Protein AF-A0A1X0YG54-F1 (afdb_monomer_lite)

Foldseek 3Di:
DPDPPPVVPPPCVVVVVVVVVVVVLLVLLLVLLVVLLVVLVCLVPPDLVVCCVVVPVVSVVDDNVVSNLSSVLSNQQSVLSCCCVPPVDDDLVSNVVSLVSVLVSLVVVLVVCVVVVPVVSNVVSVVSSVSSVVSNVVD

Secondary structure (DSSP, 8-state):
---STTSTTTHHHHHHHHHHHHHHHHHHHHHHHHHHHHHHHHHHHS-HHHHHHTT-GGGGGS-HHHHHHHHHHHHHHHHHHHHHHHHS---HHHHHHHHHHHHHHHHHHHHHHHHHT-HHHHHHHHHHHHHHHHHHHT-

Sequence (139 aa):
MATCDLIALGVNGTAATYVAVDVVLWVVSAAIGLAFAACGVIKLVVPKRRLALRGSSWISEFSSATVVLVGLTEIAGGLAMLLPAVLKISPPAAIMLGTAGLIVVMLGAAVVHVRRREPGMIVLNLALLALVELAIWDR

Structure (mmCIF, N/CA/C/O backbone):
data_AF-A0A1X0YG54-F1
#
_entry.id   AF-A0A1X0YG54-F1
#
loop_
_atom_site.group_PDB
_atom_site.id
_atom_site.type_symbol
_atom_site.label_atom_id
_atom_site.label_alt_id
_atom_site.label_comp_id
_atom_site.label_asym_id
_atom_site.label_entity_id
_atom_site.label_seq_id
_atom_site.pdbx_PDB_ins_code
_atom_site.Cartn_x
_atom_site.Cartn_y
_atom_site.Cartn_z
_atom_site.occupancy
_atom_site.B_iso_or_equiv
_atom_site.auth_seq_id
_atom_site.auth_comp_id
_atom_site.auth_asym_id
_atom_site.auth_atom_id
_atom_site.pdbx_PDB_model_num
ATOM 1 N N . MET A 1 1 ? 21.383 -16.355 -52.538 1.00 45.19 1 MET A N 1
ATOM 2 C CA . MET A 1 1 ? 21.511 -14.927 -52.183 1.00 45.19 1 MET A CA 1
ATOM 3 C C . MET A 1 1 ? 20.159 -14.255 -52.437 1.00 45.19 1 MET A C 1
ATOM 5 O O . MET A 1 1 ? 20.016 -13.611 -53.458 1.00 45.19 1 MET A O 1
ATOM 9 N N . ALA A 1 2 ? 19.142 -14.528 -51.599 1.00 45.75 2 ALA A N 1
ATOM 10 C CA . ALA A 1 2 ? 17.806 -13.894 -51.651 1.00 45.75 2 ALA A CA 1
ATOM 11 C C . ALA A 1 2 ? 16.896 -14.341 -50.474 1.00 45.75 2 ALA A C 1
ATOM 13 O O . ALA A 1 2 ? 15.745 -14.706 -50.684 1.00 45.75 2 ALA A O 1
ATOM 14 N N . THR A 1 3 ? 17.404 -14.395 -49.236 1.00 45.97 3 THR A N 1
ATOM 15 C CA . THR A 1 3 ? 16.588 -14.796 -48.062 1.00 45.97 3 THR A CA 1
ATOM 16 C C . THR A 1 3 ? 16.742 -13.883 -46.838 1.00 45.97 3 THR A C 1
ATOM 18 O O . THR A 1 3 ? 16.265 -14.238 -45.768 1.00 45.97 3 THR A O 1
ATOM 21 N N . CYS A 1 4 ? 17.355 -12.698 -46.964 1.00 44.22 4 CYS A N 1
ATOM 22 C CA . CYS A 1 4 ? 17.570 -11.795 -45.819 1.00 44.22 4 CYS A CA 1
ATOM 23 C C . CYS A 1 4 ? 16.583 -10.618 -45.694 1.00 44.22 4 CYS A C 1
ATOM 25 O O . CYS A 1 4 ? 16.568 -9.986 -44.644 1.00 44.22 4 CYS A O 1
ATOM 27 N N . ASP A 1 5 ? 15.709 -10.353 -46.671 1.00 48.53 5 ASP A N 1
ATOM 28 C CA . ASP A 1 5 ? 14.964 -9.077 -46.699 1.00 48.53 5 ASP A CA 1
ATOM 29 C C . ASP A 1 5 ? 13.528 -9.115 -46.136 1.00 48.53 5 ASP A C 1
ATOM 31 O O . ASP A 1 5 ? 12.855 -8.089 -46.101 1.00 48.53 5 ASP A O 1
ATOM 35 N N . LEU A 1 6 ? 13.037 -10.253 -45.628 1.00 44.53 6 LEU A N 1
ATOM 36 C CA . LEU A 1 6 ? 11.658 -10.351 -45.105 1.00 44.53 6 LEU A CA 1
ATOM 37 C C . LEU A 1 6 ? 11.498 -10.037 -43.604 1.00 44.53 6 LEU A C 1
ATOM 39 O O . LEU A 1 6 ? 10.372 -9.931 -43.126 1.00 44.53 6 LEU A O 1
ATOM 43 N N . ILE A 1 7 ? 12.585 -9.823 -42.856 1.00 52.19 7 ILE A N 1
ATOM 44 C CA . ILE A 1 7 ? 12.524 -9.502 -41.412 1.00 52.19 7 ILE A CA 1
ATOM 45 C C . ILE A 1 7 ? 12.480 -7.976 -41.161 1.00 52.19 7 ILE A C 1
ATOM 47 O O . ILE A 1 7 ? 12.013 -7.527 -40.117 1.00 52.19 7 ILE A O 1
ATOM 51 N N . ALA A 1 8 ? 12.859 -7.144 -42.135 1.00 47.00 8 ALA A N 1
ATOM 52 C CA . ALA A 1 8 ? 12.999 -5.695 -41.940 1.00 47.00 8 ALA A CA 1
ATOM 53 C C . ALA A 1 8 ? 11.680 -4.883 -41.971 1.00 47.00 8 ALA A C 1
ATOM 55 O O . ALA A 1 8 ? 11.675 -3.732 -41.542 1.00 47.00 8 ALA A O 1
ATOM 56 N N . LEU A 1 9 ? 10.555 -5.453 -42.429 1.00 50.62 9 LEU A N 1
ATOM 57 C CA . LEU A 1 9 ? 9.271 -4.732 -42.563 1.00 50.62 9 LEU A CA 1
ATOM 58 C C . LEU A 1 9 ? 8.187 -5.135 -41.542 1.00 50.62 9 LEU A C 1
ATOM 60 O O . LEU A 1 9 ? 7.143 -4.492 -41.489 1.00 50.62 9 LEU A O 1
ATOM 64 N N . GLY A 1 10 ? 8.429 -6.153 -40.704 1.00 50.00 10 GLY A N 1
ATOM 65 C CA . GLY A 1 10 ? 7.442 -6.674 -39.738 1.00 50.00 10 GLY A CA 1
ATOM 66 C C . GLY A 1 10 ? 7.845 -6.609 -38.258 1.00 50.00 10 GLY A C 1
ATOM 67 O O . GLY A 1 10 ? 6.989 -6.759 -37.392 1.00 50.00 10 GLY A O 1
ATOM 68 N N . VAL A 1 11 ? 9.122 -6.359 -37.946 1.00 56.19 11 VAL A N 1
ATOM 69 C CA . VAL A 1 11 ? 9.644 -6.386 -36.561 1.00 56.19 11 VAL A CA 1
ATOM 70 C C . VAL A 1 11 ? 9.415 -5.066 -35.813 1.00 56.19 11 VAL A C 1
ATOM 72 O O . VAL A 1 11 ? 9.283 -5.056 -34.593 1.00 56.19 11 VAL A O 1
ATOM 75 N N . ASN A 1 12 ? 9.276 -3.948 -36.529 1.00 57.75 12 ASN A N 1
ATOM 76 C CA . ASN A 1 12 ? 9.099 -2.637 -35.896 1.00 57.75 12 ASN A CA 1
ATOM 77 C C . ASN A 1 12 ? 7.721 -2.470 -35.237 1.00 57.75 12 ASN A C 1
ATOM 79 O O . ASN A 1 12 ? 7.613 -1.788 -34.223 1.00 57.75 12 ASN A O 1
ATOM 83 N N . GLY A 1 13 ? 6.674 -3.099 -35.783 1.00 60.44 13 GLY A N 1
ATOM 84 C CA . GLY A 1 13 ? 5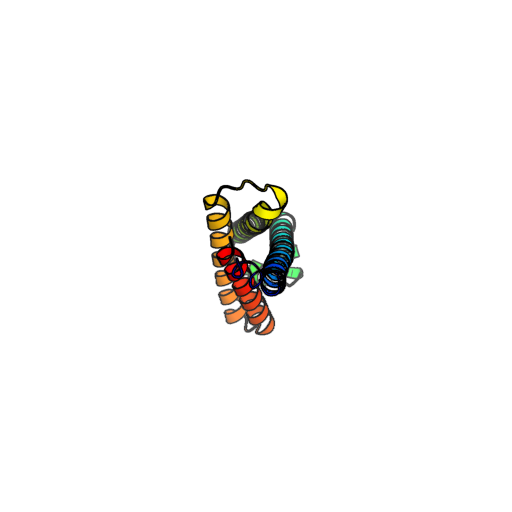.310 -2.959 -35.265 1.00 60.44 13 GLY A CA 1
ATOM 85 C C . GLY A 1 13 ? 5.106 -3.680 -33.934 1.00 60.44 13 GLY A C 1
ATOM 86 O O . GLY A 1 13 ? 4.554 -3.108 -32.995 1.00 60.44 13 GLY A O 1
ATOM 87 N N . THR A 1 14 ? 5.597 -4.914 -33.816 1.00 68.44 14 THR A N 1
ATOM 88 C CA . THR A 1 14 ? 5.494 -5.688 -32.573 1.00 68.44 14 THR A CA 1
ATOM 89 C C . THR A 1 14 ? 6.390 -5.096 -31.496 1.00 68.44 14 THR A C 1
ATOM 91 O O . THR A 1 14 ? 5.902 -4.831 -30.403 1.00 68.44 14 THR A O 1
ATOM 94 N N . ALA A 1 15 ? 7.652 -4.785 -31.809 1.00 65.06 15 ALA A N 1
ATOM 95 C CA . ALA A 1 15 ? 8.580 -4.166 -30.864 1.00 65.06 15 ALA A CA 1
ATOM 96 C C . ALA A 1 15 ? 8.065 -2.815 -30.338 1.00 65.06 15 ALA A C 1
ATOM 98 O O . ALA A 1 15 ? 8.093 -2.584 -29.132 1.00 65.06 15 ALA A O 1
ATOM 99 N N . ALA A 1 16 ? 7.523 -1.954 -31.207 1.00 67.44 16 ALA A N 1
ATOM 100 C CA . ALA A 1 16 ? 6.914 -0.694 -30.777 1.00 67.44 16 ALA A CA 1
ATOM 101 C C . ALA A 1 16 ? 5.682 -0.914 -29.882 1.00 67.44 16 ALA A C 1
ATOM 103 O O . ALA A 1 16 ? 5.491 -0.177 -28.917 1.00 67.44 16 ALA A O 1
ATOM 104 N N . THR A 1 17 ? 4.874 -1.941 -30.165 1.00 72.50 17 THR A N 1
ATOM 105 C CA . THR A 1 17 ? 3.708 -2.299 -29.340 1.00 72.50 17 THR A CA 1
ATOM 106 C C . THR A 1 17 ? 4.139 -2.812 -27.964 1.00 72.50 17 THR A C 1
ATOM 108 O O . THR A 1 17 ? 3.594 -2.366 -26.960 1.00 72.50 17 THR A O 1
ATOM 111 N N . TYR A 1 18 ? 5.153 -3.681 -27.900 1.00 74.44 18 TYR A N 1
ATOM 112 C CA . TYR A 1 18 ? 5.721 -4.170 -26.639 1.00 74.44 18 TYR A CA 1
ATOM 113 C C . TYR A 1 18 ? 6.298 -3.029 -25.799 1.00 74.44 18 TYR A C 1
ATOM 115 O O . TYR A 1 18 ? 5.934 -2.896 -24.637 1.00 74.44 18 TYR A O 1
ATOM 123 N N . VAL A 1 19 ? 7.114 -2.154 -26.396 1.00 75.31 19 VAL A N 1
ATOM 124 C CA . VAL A 1 19 ? 7.681 -0.988 -25.698 1.00 75.31 19 VAL A CA 1
ATOM 125 C C . VAL A 1 19 ? 6.580 -0.052 -25.191 1.00 75.31 19 VAL A C 1
ATOM 127 O O . VAL A 1 19 ? 6.671 0.454 -24.076 1.00 75.31 19 VAL A O 1
ATOM 130 N N . ALA A 1 20 ? 5.523 0.176 -25.975 1.00 77.81 20 ALA A N 1
ATOM 131 C CA . ALA A 1 20 ? 4.405 1.009 -25.543 1.00 77.81 20 ALA A CA 1
ATOM 132 C C . ALA A 1 20 ? 3.643 0.398 -24.352 1.00 77.81 20 ALA A C 1
ATOM 134 O O . ALA A 1 20 ? 3.334 1.121 -23.405 1.00 77.81 20 ALA A O 1
ATOM 135 N N . VAL A 1 21 ? 3.358 -0.910 -24.380 1.00 79.38 21 VAL A N 1
ATOM 136 C CA . VAL A 1 21 ? 2.688 -1.624 -23.276 1.00 79.38 21 VAL A CA 1
ATOM 137 C C . VAL A 1 21 ? 3.526 -1.567 -22.003 1.00 79.38 21 VAL A C 1
ATOM 139 O O . VAL A 1 21 ? 2.996 -1.222 -20.948 1.00 79.38 21 VAL A O 1
ATOM 142 N N . ASP A 1 22 ? 4.829 -1.807 -22.127 1.00 81.44 22 ASP A N 1
ATOM 143 C CA . ASP A 1 22 ? 5.776 -1.773 -21.017 1.00 81.44 22 ASP A CA 1
ATOM 144 C C . ASP A 1 22 ? 5.772 -0.373 -20.368 1.00 81.44 22 ASP A C 1
ATOM 146 O O . ASP A 1 22 ? 5.446 -0.211 -19.191 1.00 81.44 22 ASP A O 1
ATOM 150 N N . VAL A 1 23 ? 5.963 0.695 -21.157 1.00 81.50 23 VAL A N 1
ATOM 151 C CA . VAL A 1 23 ? 5.925 2.088 -20.659 1.00 81.50 23 VAL A CA 1
ATOM 152 C C . VAL A 1 23 ? 4.591 2.438 -19.984 1.00 81.50 23 VAL A C 1
ATOM 154 O O . VAL A 1 23 ? 4.580 3.128 -18.960 1.00 81.50 23 VAL A O 1
ATOM 157 N N . VAL A 1 24 ? 3.459 1.975 -20.520 1.00 83.94 24 VAL A N 1
ATOM 158 C CA . VAL A 1 24 ? 2.144 2.200 -19.900 1.00 83.94 24 VAL A CA 1
ATOM 159 C C . VAL A 1 24 ? 2.060 1.509 -18.540 1.00 83.94 24 VAL A C 1
ATOM 161 O O . VAL A 1 24 ? 1.668 2.149 -17.560 1.00 83.94 24 VAL A O 1
ATOM 164 N N . LEU A 1 25 ? 2.463 0.240 -18.448 1.00 79.81 25 LEU A N 1
ATOM 165 C CA . LEU A 1 25 ? 2.466 -0.516 -17.193 1.00 79.81 25 LEU A CA 1
ATOM 166 C C . LEU A 1 25 ? 3.406 0.104 -16.155 1.00 79.81 25 LEU A C 1
ATOM 168 O O . LEU A 1 25 ? 3.068 0.157 -14.968 1.00 79.81 25 LEU A O 1
ATOM 172 N N . TRP A 1 26 ? 4.527 0.669 -16.597 1.00 80.88 26 TRP A N 1
ATOM 173 C CA . TRP A 1 26 ? 5.441 1.446 -15.766 1.00 80.88 26 TRP A CA 1
ATOM 174 C C . TRP A 1 26 ? 4.796 2.686 -15.159 1.00 80.88 26 TRP A C 1
ATOM 176 O O . TRP A 1 26 ? 4.859 2.891 -13.943 1.00 80.88 26 TRP A O 1
ATOM 186 N N . VAL A 1 27 ? 4.157 3.511 -15.990 1.00 84.62 27 VAL A N 1
ATOM 187 C CA . VAL A 1 27 ? 3.493 4.740 -15.536 1.00 84.62 27 VAL A CA 1
ATOM 188 C C . VAL A 1 27 ? 2.352 4.408 -14.576 1.00 84.62 27 VAL A C 1
ATOM 190 O O . VAL A 1 27 ? 2.233 5.034 -13.520 1.00 84.62 27 VAL A O 1
ATOM 193 N N . VAL A 1 28 ? 1.549 3.393 -14.900 1.00 85.19 28 VAL A N 1
ATOM 194 C CA . VAL A 1 28 ? 0.455 2.920 -14.043 1.00 85.19 28 VAL A CA 1
ATOM 195 C C . VAL A 1 28 ? 0.996 2.404 -12.707 1.00 85.19 28 VAL A C 1
ATOM 197 O O . VAL A 1 28 ? 0.498 2.802 -11.654 1.00 85.19 28 VAL A O 1
ATOM 200 N N . SER A 1 29 ? 2.058 1.595 -12.725 1.00 83.81 29 SER A N 1
ATOM 201 C CA . SER A 1 29 ? 2.701 1.078 -11.511 1.00 83.81 29 SER A CA 1
ATOM 202 C C . SER A 1 29 ? 3.224 2.197 -10.614 1.00 83.81 29 SER A C 1
ATOM 204 O O . SER A 1 29 ? 2.994 2.174 -9.404 1.00 83.81 29 SER A O 1
ATOM 206 N N . ALA A 1 30 ? 3.890 3.197 -11.198 1.00 85.56 30 ALA A N 1
ATOM 207 C CA . ALA A 1 30 ? 4.408 4.344 -10.462 1.00 85.56 30 ALA A CA 1
ATOM 208 C C . ALA A 1 30 ? 3.276 5.183 -9.850 1.00 85.56 30 ALA A C 1
ATOM 210 O O . ALA A 1 30 ? 3.349 5.553 -8.677 1.00 85.56 30 ALA A O 1
ATOM 211 N N . ALA A 1 31 ? 2.208 5.444 -10.609 1.00 89.44 31 ALA A N 1
ATOM 212 C CA . ALA A 1 31 ? 1.053 6.195 -10.126 1.00 89.44 31 ALA A CA 1
ATOM 213 C C . ALA A 1 31 ? 0.357 5.481 -8.955 1.00 89.44 31 ALA A C 1
ATOM 215 O O . ALA A 1 31 ? 0.090 6.097 -7.920 1.00 89.44 31 ALA A O 1
ATOM 216 N N . ILE A 1 32 ? 0.114 4.176 -9.091 1.00 88.06 32 ILE A N 1
ATOM 217 C CA . ILE A 1 32 ? -0.517 3.357 -8.051 1.00 88.06 32 ILE A CA 1
ATOM 218 C C . ILE A 1 32 ? 0.373 3.280 -6.813 1.00 88.06 32 ILE A C 1
ATOM 220 O O . ILE A 1 32 ? -0.097 3.512 -5.697 1.00 88.06 32 ILE A O 1
ATOM 224 N N . GLY A 1 33 ? 1.663 3.001 -6.994 1.00 88.00 33 GLY A N 1
ATOM 225 C CA . GLY A 1 33 ? 2.581 2.886 -5.870 1.00 88.00 33 GLY A CA 1
ATOM 226 C C . GLY A 1 33 ? 2.725 4.198 -5.094 1.00 88.00 33 GLY A C 1
ATOM 227 O O . GLY A 1 33 ? 2.724 4.182 -3.862 1.00 88.00 33 GLY A O 1
ATOM 228 N N . LEU A 1 34 ? 2.739 5.345 -5.784 1.00 90.38 34 LEU A N 1
ATOM 229 C CA . LEU A 1 34 ? 2.724 6.664 -5.145 1.00 90.38 34 LEU A CA 1
ATOM 230 C C . LEU A 1 34 ? 1.420 6.903 -4.382 1.00 90.38 34 LEU A C 1
ATOM 232 O O . LEU A 1 34 ? 1.456 7.393 -3.252 1.00 90.38 34 LEU A O 1
ATOM 236 N N . ALA A 1 35 ? 0.278 6.539 -4.968 1.00 89.50 35 ALA A N 1
ATOM 237 C CA . ALA A 1 35 ? -1.022 6.689 -4.325 1.00 89.50 35 ALA A CA 1
ATOM 238 C C . ALA A 1 35 ? -1.120 5.864 -3.031 1.00 89.50 35 ALA A C 1
ATOM 240 O O . ALA A 1 35 ? -1.566 6.388 -2.006 1.00 89.50 35 ALA A O 1
ATOM 241 N N . PHE A 1 36 ? -0.655 4.609 -3.041 1.00 89.38 36 PHE A N 1
ATOM 242 C CA . PHE A 1 36 ? -0.632 3.766 -1.843 1.00 89.38 36 PHE A CA 1
ATOM 243 C C . PHE A 1 36 ? 0.374 4.247 -0.803 1.00 89.38 36 PHE A C 1
ATOM 245 O O . PHE A 1 36 ? 0.026 4.320 0.375 1.00 89.38 36 PHE A O 1
ATOM 252 N N . ALA A 1 37 ? 1.572 4.664 -1.216 1.00 89.56 37 ALA A N 1
ATOM 253 C CA . ALA A 1 37 ? 2.549 5.230 -0.292 1.00 89.56 37 ALA A CA 1
ATOM 254 C C . ALA A 1 37 ? 2.009 6.496 0.393 1.00 89.56 37 ALA A C 1
ATOM 256 O O . ALA A 1 37 ? 2.077 6.616 1.618 1.00 89.56 37 ALA A O 1
ATOM 257 N N . ALA A 1 38 ? 1.395 7.407 -0.367 1.00 88.94 38 ALA A N 1
ATOM 258 C CA . ALA A 1 38 ? 0.750 8.597 0.181 1.00 88.94 38 ALA A CA 1
ATOM 259 C C . ALA A 1 38 ? -0.399 8.233 1.138 1.00 88.94 38 ALA A C 1
ATOM 26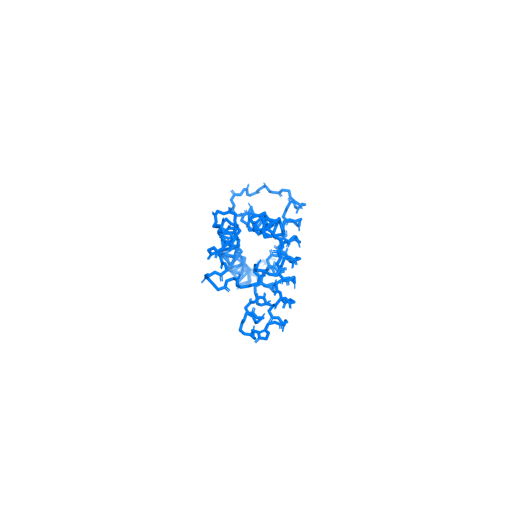1 O O . ALA A 1 38 ? -0.493 8.788 2.236 1.00 88.94 38 ALA A O 1
ATOM 262 N N . CYS A 1 39 ? -1.244 7.270 0.758 1.00 87.94 39 CYS A N 1
ATOM 263 C CA . CYS A 1 39 ? -2.328 6.773 1.604 1.00 87.94 39 CYS A CA 1
ATOM 264 C C . CYS A 1 39 ? -1.814 6.197 2.930 1.00 87.94 39 CYS A C 1
ATOM 266 O O . CYS A 1 39 ? -2.381 6.503 3.984 1.00 87.94 39 CYS A O 1
ATOM 268 N N . GLY A 1 40 ? -0.732 5.422 2.896 1.00 86.25 40 GLY A N 1
ATOM 269 C CA . GLY A 1 40 ? -0.132 4.851 4.093 1.00 86.25 40 GLY A CA 1
ATOM 270 C C . GLY A 1 40 ? 0.495 5.916 4.993 1.00 86.25 40 GLY A C 1
ATOM 271 O O . GLY A 1 40 ? 0.248 5.917 6.199 1.00 86.25 40 GLY A O 1
ATOM 272 N N . VAL A 1 41 ? 1.193 6.906 4.421 1.00 90.69 41 VAL A N 1
ATOM 273 C CA . VAL A 1 41 ? 1.723 8.059 5.176 1.00 90.69 41 VAL A CA 1
ATOM 274 C C . VAL A 1 41 ? 0.596 8.814 5.881 1.00 90.69 41 VAL A C 1
ATOM 276 O O . VAL A 1 41 ? 0.706 9.123 7.068 1.00 90.69 41 VAL A O 1
ATOM 279 N N . ILE A 1 42 ? -0.523 9.059 5.194 1.00 88.00 42 ILE A N 1
ATOM 280 C CA . ILE A 1 42 ? -1.696 9.707 5.795 1.00 88.00 42 ILE A CA 1
ATOM 281 C C . ILE A 1 42 ? -2.212 8.902 6.998 1.00 88.00 42 ILE A C 1
ATOM 283 O O . ILE A 1 42 ? -2.531 9.501 8.028 1.00 88.00 42 ILE A O 1
ATOM 287 N N . LYS A 1 43 ? -2.254 7.566 6.911 1.00 83.00 43 LYS A N 1
ATOM 288 C CA . LYS A 1 43 ? -2.692 6.692 8.016 1.00 83.00 43 LYS A CA 1
ATOM 289 C C . LYS A 1 43 ? -1.742 6.702 9.219 1.00 83.00 43 LYS A C 1
ATOM 291 O O . LYS A 1 43 ? -2.200 6.459 10.334 1.00 83.00 43 LYS A O 1
ATOM 296 N N . LEU A 1 44 ? -0.458 7.002 9.014 1.00 86.88 44 LEU A N 1
ATOM 297 C CA . LEU A 1 44 ? 0.537 7.106 10.089 1.00 86.88 44 LEU A CA 1
ATOM 298 C C . LEU A 1 44 ? 0.580 8.492 10.740 1.00 86.88 44 LEU A C 1
ATOM 300 O O . LEU A 1 44 ? 0.771 8.599 11.949 1.00 86.88 44 LEU A O 1
ATOM 304 N N . VAL A 1 45 ? 0.406 9.554 9.952 1.00 87.56 45 VAL A N 1
ATOM 305 C CA . VAL A 1 45 ? 0.557 10.940 10.426 1.00 87.56 45 VAL A CA 1
ATOM 306 C C . VAL A 1 45 ? -0.748 11.493 10.998 1.00 87.56 45 VAL A C 1
ATOM 308 O O . VAL A 1 45 ? -0.737 12.261 11.962 1.00 87.56 45 VAL A O 1
ATOM 311 N N . VAL A 1 46 ? -1.895 11.142 10.410 1.00 83.56 46 VAL A N 1
ATOM 312 C CA . VAL A 1 46 ? -3.180 11.713 10.822 1.00 83.56 46 VAL A CA 1
ATOM 313 C C . VAL A 1 46 ? -3.754 10.918 12.000 1.00 83.56 46 VAL A C 1
ATOM 315 O O . VAL A 1 46 ? -3.987 9.717 11.876 1.00 83.56 46 VAL A O 1
ATOM 318 N N . PRO A 1 47 ? -4.080 11.567 13.139 1.00 79.94 47 PRO A N 1
ATOM 319 C CA . PRO A 1 47 ? -4.659 10.873 14.281 1.00 79.94 47 PRO A CA 1
ATOM 320 C C . PRO A 1 47 ? -5.970 10.172 13.925 1.00 79.94 47 PRO A C 1
ATOM 322 O O . PRO A 1 47 ? -6.829 10.743 13.245 1.00 79.94 47 PRO A O 1
ATOM 325 N N . LYS A 1 48 ? -6.174 8.981 14.495 1.00 75.50 48 LYS A N 1
ATOM 326 C CA . LYS A 1 48 ? -7.343 8.111 14.285 1.00 75.50 48 LYS A CA 1
ATOM 327 C C . LYS A 1 48 ? -8.687 8.858 14.282 1.00 75.50 48 LYS A C 1
ATOM 329 O O . LYS A 1 48 ? -9.515 8.663 13.396 1.00 75.50 48 LYS A O 1
ATOM 334 N N . ARG A 1 49 ? -8.882 9.768 15.246 1.00 72.62 49 ARG A N 1
ATOM 335 C CA . ARG A 1 49 ? -10.109 10.574 15.382 1.00 72.62 49 ARG A CA 1
ATOM 336 C C . ARG A 1 49 ? -10.347 11.502 14.185 1.00 72.62 49 ARG A C 1
ATOM 338 O O . ARG A 1 49 ? -11.490 11.687 13.791 1.00 72.62 49 ARG A O 1
ATOM 345 N N . ARG A 1 50 ? -9.291 12.068 13.590 1.00 75.25 50 ARG A N 1
ATOM 346 C CA . ARG A 1 50 ? -9.404 12.912 12.388 1.00 75.25 50 ARG A CA 1
ATOM 347 C C . ARG A 1 50 ? -9.604 12.082 11.122 1.00 75.25 50 ARG A C 1
ATOM 349 O O . ARG A 1 50 ? -10.320 12.534 10.237 1.00 75.25 50 ARG A O 1
ATOM 356 N N . LEU A 1 51 ? -9.024 10.884 11.039 1.00 75.94 51 LEU A N 1
ATOM 357 C CA . LEU A 1 51 ? -9.262 9.984 9.906 1.00 75.94 51 LEU A CA 1
ATOM 358 C C . LEU A 1 51 ? -10.722 9.512 9.852 1.00 75.94 51 LEU A C 1
ATOM 360 O O . LEU A 1 51 ? -11.329 9.529 8.782 1.00 75.94 51 LEU A O 1
ATOM 364 N N . ALA A 1 52 ? -11.313 9.180 11.004 1.00 72.69 52 ALA A N 1
ATOM 365 C CA . ALA A 1 52 ? -12.724 8.796 11.089 1.00 72.69 52 ALA A CA 1
ATOM 366 C C . ALA A 1 52 ? -13.669 9.896 10.564 1.00 72.69 52 ALA A C 1
ATOM 368 O O . ALA A 1 52 ? -14.660 9.594 9.907 1.00 72.69 52 ALA A O 1
ATOM 369 N N . LEU A 1 53 ? -13.325 11.171 10.788 1.00 70.94 53 LEU A N 1
ATOM 370 C CA . LEU A 1 53 ? -14.084 12.329 10.296 1.00 70.94 53 LEU A CA 1
ATOM 371 C C . LEU A 1 53 ? -13.880 12.609 8.796 1.00 70.94 53 LEU A C 1
ATOM 373 O O . LEU A 1 53 ? -14.697 13.293 8.192 1.00 70.94 53 LEU A O 1
ATOM 377 N N . ARG A 1 54 ? -12.811 12.087 8.182 1.00 67.06 54 ARG A N 1
ATOM 378 C CA . ARG A 1 54 ? -12.477 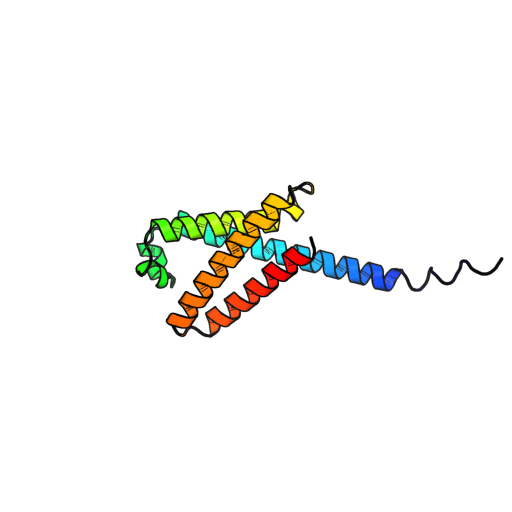12.273 6.755 1.00 67.06 54 ARG A CA 1
ATOM 379 C C . ARG A 1 54 ? -13.046 11.177 5.843 1.00 67.06 54 ARG A C 1
ATOM 381 O O . ARG A 1 54 ? -12.541 10.970 4.747 1.00 67.06 54 ARG A O 1
ATOM 388 N N . GLY A 1 55 ? -14.062 10.447 6.298 1.00 64.00 55 GLY A N 1
ATOM 389 C CA . GLY A 1 55 ? -14.690 9.374 5.518 1.00 64.00 55 GLY A CA 1
ATOM 390 C C . GLY A 1 55 ? -14.042 7.997 5.686 1.00 64.00 55 GLY A C 1
ATOM 391 O O . GLY A 1 55 ? -14.531 7.027 5.123 1.00 64.00 55 GLY A O 1
ATOM 392 N N . SER A 1 56 ? -13.001 7.852 6.517 1.00 66.12 56 SER A N 1
ATOM 393 C CA . SER A 1 56 ? -12.467 6.534 6.900 1.00 66.12 56 SER A CA 1
ATOM 394 C C . SER A 1 56 ? -13.189 5.986 8.129 1.00 66.12 56 SER A C 1
ATOM 396 O O . SER A 1 56 ? -12.566 5.643 9.131 1.00 66.12 56 SER A O 1
ATOM 398 N N . SER A 1 57 ? -14.519 5.922 8.094 1.00 70.44 57 SER A N 1
ATOM 399 C CA . SER A 1 57 ? -15.308 5.481 9.251 1.00 70.44 57 SER A CA 1
ATOM 400 C C . SER A 1 57 ? -15.050 4.014 9.624 1.00 70.44 57 SER A C 1
ATOM 402 O O . SER A 1 57 ? -15.412 3.611 10.719 1.00 70.44 57 SER A O 1
ATOM 404 N N . TRP A 1 58 ? -14.388 3.211 8.780 1.00 76.25 58 TRP A N 1
ATOM 405 C CA . TRP A 1 58 ? -13.935 1.851 9.124 1.00 76.25 58 TRP A CA 1
ATOM 406 C C . TRP A 1 58 ? -12.898 1.851 10.241 1.00 76.25 58 TRP A C 1
ATOM 408 O O . TRP A 1 58 ? -12.827 0.921 11.035 1.00 76.25 58 TRP A O 1
ATOM 418 N N . ILE A 1 59 ? -12.144 2.937 10.376 1.00 77.62 59 ILE A N 1
ATOM 419 C CA . ILE A 1 59 ? -11.099 3.065 11.385 1.00 77.62 59 ILE A CA 1
ATOM 420 C C . ILE A 1 59 ? -11.660 2.959 12.807 1.00 77.62 59 ILE A C 1
ATOM 422 O O . ILE A 1 59 ? -10.946 2.505 13.700 1.00 77.62 59 ILE A O 1
ATOM 426 N N . SER A 1 60 ? -12.921 3.329 13.057 1.00 75.44 60 SER A N 1
ATOM 427 C CA . SER A 1 60 ? -13.519 3.168 14.390 1.00 75.44 60 SER A CA 1
ATOM 428 C C . SER A 1 60 ? -13.719 1.704 14.791 1.00 75.44 60 SER A C 1
ATOM 430 O O . SER A 1 60 ? -13.723 1.422 15.984 1.00 75.44 60 SER A O 1
ATOM 432 N N . GLU A 1 61 ? -13.834 0.788 13.826 1.00 77.50 61 GLU A N 1
ATOM 433 C CA . GLU A 1 61 ? -14.050 -0.648 14.062 1.00 77.50 61 GLU A CA 1
ATOM 434 C C . GLU A 1 61 ? -12.747 -1.409 14.359 1.00 77.50 61 GLU A C 1
ATOM 436 O O . GLU A 1 61 ? -12.784 -2.502 14.917 1.00 77.50 61 GLU A O 1
ATOM 441 N N . PHE A 1 62 ? -11.587 -0.833 14.026 1.00 81.06 62 PHE A N 1
ATOM 442 C CA . PHE A 1 62 ? -10.281 -1.477 14.194 1.00 81.06 62 PHE A CA 1
ATOM 443 C C . PHE A 1 62 ? -9.430 -0.805 15.272 1.00 81.06 62 PHE A C 1
ATOM 445 O O . PHE A 1 62 ? -9.603 0.370 15.595 1.00 81.06 62 PHE A O 1
ATOM 452 N N . SER A 1 63 ? -8.465 -1.533 15.837 1.00 84.31 63 SER A N 1
ATOM 453 C CA . SER A 1 63 ? -7.508 -0.960 16.792 1.00 84.31 63 SER A CA 1
ATOM 454 C C . SER A 1 63 ? -6.583 0.066 16.115 1.00 84.31 63 SER A C 1
ATOM 456 O O . SER A 1 63 ? -6.343 0.001 14.909 1.00 84.31 63 SER A O 1
ATOM 458 N N . SER A 1 64 ? -6.024 1.011 16.880 1.00 83.38 64 SER A N 1
ATOM 459 C CA . SER A 1 64 ? -5.029 1.956 16.341 1.00 83.38 64 SER A CA 1
ATOM 460 C C . SER A 1 64 ? -3.800 1.236 15.773 1.00 83.38 64 SER A C 1
ATOM 462 O O . SER A 1 64 ? -3.274 1.654 14.747 1.00 83.38 64 SER A O 1
ATOM 464 N N . ALA A 1 65 ? -3.386 0.127 16.396 1.00 86.06 65 ALA A N 1
ATOM 465 C CA . ALA A 1 65 ? -2.273 -0.690 15.923 1.00 86.06 65 ALA A CA 1
ATOM 466 C C . ALA A 1 65 ? -2.555 -1.290 14.537 1.00 86.06 65 ALA A C 1
ATOM 468 O O . ALA A 1 65 ? -1.696 -1.241 13.664 1.00 86.06 65 ALA A O 1
ATOM 469 N N . THR A 1 66 ? -3.776 -1.776 14.293 1.00 86.00 66 THR A N 1
ATOM 470 C CA . THR A 1 66 ? -4.176 -2.303 12.979 1.00 86.00 66 THR A CA 1
ATOM 471 C C . THR A 1 66 ? -4.084 -1.234 11.890 1.00 86.00 66 THR A C 1
ATOM 473 O O . THR A 1 66 ? -3.578 -1.510 10.809 1.00 86.00 66 THR A O 1
ATOM 476 N N . VAL A 1 67 ? -4.519 -0.003 12.171 1.00 86.06 67 VAL A N 1
ATOM 477 C CA . VAL A 1 67 ? -4.456 1.105 11.198 1.00 86.06 67 VAL A CA 1
ATOM 478 C C . VAL A 1 67 ? -3.009 1.471 10.863 1.00 86.06 67 VAL A C 1
ATOM 480 O O . VAL A 1 67 ? -2.696 1.722 9.701 1.00 86.06 67 VAL A O 1
ATOM 483 N N . VAL A 1 68 ? -2.121 1.445 11.860 1.00 87.31 68 VAL A N 1
ATOM 484 C CA . VAL A 1 68 ? -0.681 1.657 11.664 1.00 87.31 68 VAL A CA 1
ATOM 485 C C . VAL A 1 68 ? -0.069 0.535 10.827 1.00 87.31 68 VAL A C 1
ATOM 487 O O . VAL A 1 68 ? 0.659 0.822 9.882 1.00 87.31 68 VAL A O 1
ATOM 490 N N . LEU A 1 69 ? -0.400 -0.728 11.112 1.00 88.31 69 LEU A N 1
ATOM 491 C CA . LEU A 1 69 ? 0.071 -1.871 10.322 1.00 88.31 69 LEU A CA 1
ATOM 492 C C . LEU A 1 69 ? -0.389 -1.788 8.863 1.00 88.31 69 LEU A C 1
ATOM 494 O O . LEU A 1 69 ? 0.414 -2.013 7.959 1.00 88.31 69 LEU A O 1
ATOM 498 N N . VAL A 1 70 ? -1.647 -1.407 8.625 1.00 88.56 70 VAL A N 1
ATOM 499 C CA . VAL A 1 70 ? -2.162 -1.153 7.272 1.00 88.56 70 VAL A CA 1
ATOM 500 C C . VAL A 1 70 ? -1.361 -0.040 6.599 1.00 88.56 70 VAL A C 1
ATOM 502 O O . VAL A 1 70 ? -0.886 -0.235 5.487 1.00 88.56 70 VAL A O 1
ATOM 505 N N . GLY A 1 71 ? -1.139 1.090 7.278 1.00 88.12 71 GLY A N 1
ATOM 506 C CA . GLY A 1 71 ? -0.370 2.204 6.719 1.00 88.12 71 GLY A CA 1
ATOM 507 C C . GLY A 1 71 ? 1.080 1.839 6.380 1.00 88.12 71 GLY A C 1
ATOM 508 O O . GLY A 1 71 ? 1.567 2.192 5.310 1.00 88.12 71 GLY A O 1
ATOM 509 N N . LEU A 1 72 ? 1.757 1.079 7.245 1.00 90.62 72 LEU A N 1
ATOM 510 C CA . LEU A 1 72 ? 3.105 0.567 6.976 1.00 90.62 72 LEU A CA 1
ATOM 511 C C . LEU A 1 72 ? 3.123 -0.387 5.777 1.00 90.62 72 LEU A C 1
ATOM 513 O O . LEU A 1 72 ? 4.023 -0.304 4.944 1.00 90.62 72 LEU A O 1
ATOM 517 N N . THR A 1 73 ? 2.120 -1.259 5.671 1.00 90.88 73 THR A N 1
ATOM 518 C CA . THR A 1 73 ? 2.005 -2.220 4.566 1.00 90.88 73 THR A CA 1
ATOM 519 C C . THR A 1 73 ? 1.720 -1.514 3.240 1.00 90.88 73 THR A C 1
ATOM 521 O O . THR A 1 73 ? 2.308 -1.868 2.224 1.00 90.88 73 THR A O 1
ATOM 524 N N . GLU A 1 74 ? 0.883 -0.474 3.240 1.00 91.06 74 GLU A N 1
ATOM 525 C CA . GLU A 1 74 ? 0.621 0.356 2.058 1.00 91.06 74 GLU A CA 1
ATOM 526 C C . GLU A 1 74 ? 1.864 1.124 1.598 1.00 91.06 74 GLU A C 1
ATOM 528 O O . GLU A 1 74 ? 2.121 1.199 0.399 1.00 91.06 74 GLU A O 1
ATOM 533 N N . ILE A 1 75 ? 2.669 1.650 2.530 1.00 90.50 75 ILE A N 1
ATOM 534 C CA . ILE A 1 75 ? 3.955 2.278 2.196 1.00 90.50 75 ILE A CA 1
ATOM 535 C C . ILE A 1 75 ? 4.914 1.242 1.618 1.00 90.50 75 ILE A C 1
ATOM 537 O O . ILE A 1 75 ? 5.491 1.481 0.561 1.00 90.50 75 ILE A O 1
ATOM 541 N N . ALA A 1 76 ? 5.075 0.094 2.276 1.00 89.81 76 ALA A N 1
ATOM 542 C CA . ALA A 1 76 ? 5.972 -0.959 1.812 1.00 89.81 76 ALA A CA 1
ATOM 543 C C . ALA A 1 76 ? 5.570 -1.473 0.421 1.00 89.81 76 ALA A C 1
ATOM 545 O O . ALA A 1 76 ? 6.418 -1.578 -0.462 1.00 89.81 76 ALA A O 1
ATOM 546 N N . GLY A 1 77 ? 4.278 -1.729 0.204 1.00 86.38 77 GLY A N 1
ATOM 547 C CA . GLY A 1 77 ? 3.736 -2.153 -1.084 1.00 86.38 77 GLY A CA 1
ATOM 548 C C . GLY A 1 77 ? 3.850 -1.080 -2.161 1.00 86.38 77 GLY A C 1
ATOM 549 O O . GLY A 1 77 ? 4.284 -1.371 -3.273 1.00 86.38 77 GLY A O 1
ATOM 550 N N . GLY A 1 78 ? 3.544 0.175 -1.825 1.00 87.75 78 GLY A N 1
ATOM 551 C CA . GLY A 1 78 ? 3.694 1.300 -2.742 1.00 87.75 78 GLY A CA 1
ATOM 552 C C . GLY A 1 78 ? 5.145 1.503 -3.176 1.00 87.75 78 GLY A C 1
ATOM 553 O O . GLY A 1 78 ? 5.431 1.597 -4.368 1.00 87.75 78 GLY A O 1
ATOM 554 N N . LEU A 1 79 ? 6.084 1.471 -2.227 1.00 87.38 79 LEU A N 1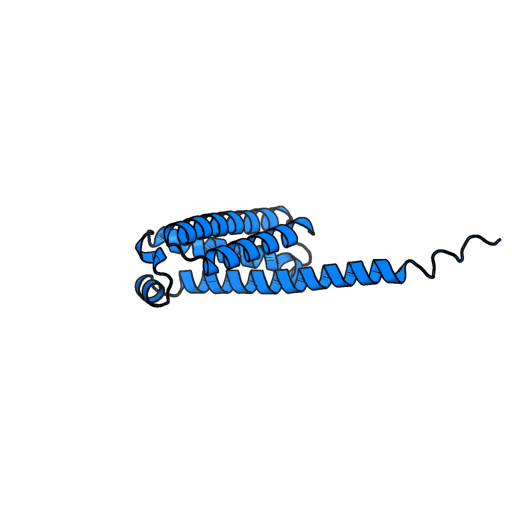
ATOM 555 C CA . LEU A 1 79 ? 7.516 1.536 -2.518 1.00 87.38 79 LEU A CA 1
ATOM 556 C C . LEU A 1 79 ? 7.983 0.335 -3.346 1.00 87.38 79 LEU A C 1
ATOM 558 O O . LEU A 1 79 ? 8.724 0.527 -4.306 1.00 87.38 79 LEU A O 1
ATOM 562 N N . ALA A 1 80 ? 7.518 -0.879 -3.042 1.00 84.38 80 ALA A N 1
ATOM 563 C CA . ALA A 1 80 ? 7.823 -2.077 -3.824 1.00 84.38 80 ALA A CA 1
ATOM 564 C C . ALA A 1 80 ? 7.376 -1.959 -5.292 1.00 84.38 80 ALA A C 1
ATOM 566 O O . ALA A 1 80 ? 8.067 -2.457 -6.178 1.00 84.38 80 ALA A O 1
ATOM 567 N N . MET A 1 81 ? 6.274 -1.252 -5.570 1.00 82.62 81 MET A N 1
ATOM 568 C CA . MET A 1 81 ? 5.842 -0.950 -6.941 1.00 82.62 81 MET A CA 1
ATOM 569 C C . MET A 1 81 ? 6.686 0.139 -7.624 1.00 82.62 81 MET A C 1
ATOM 571 O O . MET A 1 81 ? 6.793 0.134 -8.848 1.00 82.62 81 MET A O 1
ATOM 575 N N . LEU A 1 82 ? 7.302 1.052 -6.863 1.00 82.88 82 LEU A N 1
ATOM 576 C CA . LEU A 1 82 ? 8.192 2.104 -7.383 1.00 82.88 82 LEU A CA 1
ATOM 577 C C . LEU A 1 82 ? 9.634 1.632 -7.593 1.00 82.88 82 LEU A C 1
ATOM 579 O O . LEU A 1 82 ? 10.351 2.197 -8.419 1.00 82.88 82 LEU A O 1
ATOM 583 N N . LEU A 1 83 ? 10.071 0.631 -6.828 1.00 75.56 83 LEU A N 1
ATOM 584 C CA . LEU A 1 83 ? 11.438 0.105 -6.808 1.00 75.56 83 LEU A CA 1
ATOM 585 C C . LEU A 1 83 ? 12.007 -0.158 -8.208 1.00 75.56 83 LEU A C 1
ATOM 587 O O . LEU A 1 83 ? 13.112 0.318 -8.487 1.00 75.56 83 LEU A O 1
ATOM 591 N N . PRO A 1 84 ? 11.269 -0.826 -9.111 1.00 67.38 84 PRO A N 1
ATOM 592 C CA . PRO A 1 84 ? 11.767 -1.085 -10.449 1.00 67.38 84 PRO A CA 1
ATOM 593 C C . PRO A 1 84 ? 12.117 0.224 -11.200 1.00 67.38 84 PRO A C 1
ATOM 595 O O . PRO A 1 84 ? 13.110 0.265 -11.927 1.00 67.38 84 PRO A O 1
ATOM 598 N N . ALA A 1 85 ? 11.370 1.315 -10.977 1.00 64.75 85 ALA A N 1
ATOM 599 C CA . ALA A 1 85 ? 11.475 2.555 -11.760 1.00 64.75 85 ALA A CA 1
ATOM 600 C C . ALA A 1 85 ? 12.675 3.389 -11.318 1.00 64.75 85 ALA A C 1
ATOM 602 O O . ALA A 1 85 ? 13.279 4.114 -12.108 1.00 64.75 85 ALA A O 1
ATOM 603 N N . VAL A 1 86 ? 13.002 3.288 -10.030 1.00 64.56 86 VAL A N 1
ATOM 604 C CA . VAL A 1 86 ? 14.012 4.123 -9.382 1.00 64.56 86 VAL A CA 1
ATOM 605 C C . VAL A 1 86 ? 15.353 3.407 -9.301 1.00 64.56 86 VAL A C 1
ATOM 607 O O . VAL A 1 86 ? 16.391 4.036 -9.489 1.00 64.56 86 VAL A O 1
ATOM 610 N N . LEU A 1 87 ? 15.355 2.102 -9.016 1.00 63.53 87 LEU A N 1
ATOM 611 C CA . LEU A 1 87 ? 16.573 1.419 -8.582 1.00 63.53 87 LEU A CA 1
ATOM 612 C C . LEU A 1 87 ? 17.233 0.560 -9.662 1.00 63.53 87 LEU A C 1
ATOM 614 O O . LEU A 1 87 ? 18.406 0.246 -9.489 1.00 63.53 87 LEU A O 1
ATOM 618 N N . LYS A 1 88 ? 16.544 0.187 -10.758 1.00 61.94 88 LYS A N 1
ATOM 619 C CA . LYS A 1 88 ? 17.035 -0.695 -11.858 1.00 61.94 88 LYS A CA 1
ATOM 620 C C . LYS A 1 88 ? 17.700 -2.025 -11.423 1.00 61.94 88 LYS A C 1
ATOM 622 O O . LYS A 1 88 ? 18.141 -2.802 -12.260 1.00 61.94 88 LYS A O 1
ATOM 627 N N . ILE A 1 89 ? 17.779 -2.277 -10.118 1.00 55.81 89 ILE A N 1
ATOM 628 C CA . ILE A 1 89 ? 18.447 -3.363 -9.409 1.00 55.81 89 ILE A CA 1
ATOM 629 C C . ILE A 1 89 ? 17.642 -3.507 -8.117 1.00 55.81 89 ILE A C 1
ATOM 631 O O . ILE A 1 89 ? 17.897 -2.821 -7.129 1.00 55.81 89 ILE A O 1
ATOM 635 N N . SER A 1 90 ? 16.584 -4.310 -8.123 1.00 55.88 90 SER A N 1
ATOM 636 C CA . SER A 1 90 ? 15.826 -4.582 -6.896 1.00 55.88 90 SER A CA 1
ATOM 637 C C . SER A 1 90 ? 15.718 -6.087 -6.671 1.00 55.88 90 SER A C 1
ATOM 639 O O . SER A 1 90 ? 15.504 -6.822 -7.634 1.00 55.88 90 SER A O 1
ATOM 641 N N . PRO A 1 91 ? 15.884 -6.574 -5.425 1.00 65.94 91 PRO A N 1
ATOM 642 C CA . PRO A 1 91 ? 15.703 -7.985 -5.115 1.00 65.94 91 PRO A CA 1
ATOM 643 C C . PRO A 1 91 ? 14.265 -8.403 -5.460 1.00 65.94 91 PRO A C 1
ATOM 645 O O . PRO A 1 91 ? 13.336 -7.825 -4.885 1.00 65.94 91 PRO A O 1
ATOM 648 N N . PRO A 1 92 ? 14.052 -9.414 -6.323 1.00 70.06 92 PRO A N 1
ATOM 649 C CA . PRO A 1 92 ? 12.710 -9.860 -6.710 1.00 70.06 92 PRO A CA 1
ATOM 650 C C . PRO A 1 92 ? 11.828 -10.182 -5.495 1.00 70.06 92 PRO A C 1
ATOM 652 O O . PRO A 1 92 ? 10.654 -9.827 -5.447 1.00 70.06 92 PRO A O 1
ATOM 655 N N . ALA A 1 93 ? 12.430 -10.746 -4.443 1.00 68.38 93 ALA A N 1
ATOM 656 C CA . ALA A 1 93 ? 11.748 -11.076 -3.195 1.00 68.38 93 ALA A CA 1
ATOM 657 C C . ALA A 1 93 ? 11.137 -9.857 -2.475 1.00 68.38 93 ALA A C 1
ATOM 659 O O . ALA A 1 93 ? 10.051 -9.969 -1.911 1.00 68.38 93 ALA A O 1
ATOM 660 N N . ALA A 1 94 ? 11.794 -8.690 -2.493 1.00 68.62 94 ALA A N 1
ATOM 661 C CA . ALA A 1 94 ? 11.281 -7.486 -1.831 1.00 68.62 94 ALA A CA 1
ATOM 662 C C . ALA A 1 94 ? 10.061 -6.918 -2.566 1.00 68.62 94 ALA A C 1
ATOM 664 O O . ALA A 1 94 ? 9.104 -6.478 -1.926 1.00 68.62 94 ALA A O 1
ATOM 665 N N . ILE A 1 95 ? 10.082 -6.989 -3.902 1.00 74.25 95 ILE A N 1
ATOM 666 C CA . ILE A 1 95 ? 8.946 -6.617 -4.745 1.00 74.25 95 ILE A CA 1
ATOM 667 C C . ILE A 1 95 ? 7.775 -7.541 -4.419 1.00 74.25 95 ILE A C 1
ATOM 669 O O . ILE A 1 95 ? 6.735 -7.051 -3.989 1.00 74.25 95 ILE A O 1
ATOM 673 N N . MET A 1 96 ? 7.980 -8.862 -4.510 1.00 74.75 96 MET A N 1
ATOM 674 C CA . MET A 1 96 ? 6.935 -9.862 -4.266 1.00 74.75 96 MET A CA 1
ATOM 675 C C . MET A 1 96 ? 6.314 -9.739 -2.871 1.00 74.75 96 MET A C 1
ATOM 677 O O . MET A 1 96 ? 5.089 -9.726 -2.756 1.00 74.75 96 MET A O 1
ATOM 681 N N . LEU A 1 97 ? 7.127 -9.613 -1.815 1.00 76.50 97 LEU A N 1
ATOM 682 C CA . LEU A 1 97 ? 6.629 -9.493 -0.440 1.00 76.50 97 LEU A CA 1
ATOM 683 C C . LEU A 1 97 ? 5.853 -8.189 -0.218 1.00 76.50 97 LEU A C 1
ATOM 685 O O . LEU A 1 97 ? 4.786 -8.213 0.399 1.00 76.50 97 LEU A O 1
ATOM 689 N N . GLY A 1 98 ? 6.354 -7.062 -0.734 1.00 77.75 98 GLY A N 1
ATOM 690 C CA . GLY A 1 98 ? 5.678 -5.771 -0.615 1.00 77.75 98 GLY A CA 1
ATOM 691 C C . GLY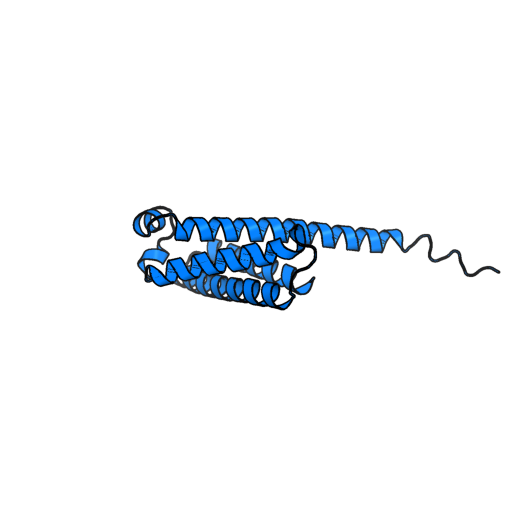 A 1 98 ? 4.326 -5.764 -1.326 1.00 77.75 98 GLY A C 1
ATOM 692 O O . GLY A 1 98 ? 3.316 -5.371 -0.738 1.00 77.75 98 GLY A O 1
ATOM 693 N N . THR A 1 99 ? 4.274 -6.260 -2.564 1.00 79.50 99 THR A N 1
ATOM 694 C CA . THR A 1 99 ? 3.013 -6.349 -3.307 1.00 79.50 99 THR A CA 1
ATOM 695 C C . THR A 1 99 ? 2.058 -7.403 -2.748 1.00 79.50 99 THR A C 1
ATOM 697 O O . THR A 1 99 ? 0.854 -7.168 -2.743 1.00 79.50 99 THR A O 1
ATOM 700 N N . ALA A 1 100 ? 2.552 -8.519 -2.202 1.00 85.00 100 ALA A N 1
ATOM 701 C CA . ALA A 1 100 ? 1.702 -9.505 -1.529 1.00 85.00 100 ALA A CA 1
ATOM 702 C C . ALA A 1 100 ? 1.034 -8.917 -0.276 1.00 85.00 100 ALA A C 1
ATOM 704 O O . ALA A 1 100 ? -0.165 -9.099 -0.066 1.00 85.00 100 ALA A O 1
ATOM 705 N N . GLY A 1 101 ? 1.781 -8.152 0.530 1.00 84.25 101 GLY A N 1
ATOM 706 C CA . GLY A 1 101 ? 1.215 -7.418 1.663 1.00 84.25 101 GLY A CA 1
ATOM 707 C C . GLY A 1 101 ? 0.137 -6.422 1.226 1.00 84.25 101 GLY A C 1
ATOM 708 O O . GLY A 1 101 ? -0.923 -6.340 1.852 1.00 84.25 101 GLY A O 1
ATOM 709 N N . LEU A 1 102 ? 0.368 -5.717 0.115 1.00 86.38 102 LEU A N 1
ATOM 710 C CA . LEU A 1 102 ? -0.609 -4.791 -0.456 1.00 86.38 102 LEU A CA 1
ATOM 711 C C . LEU A 1 102 ? -1.898 -5.504 -0.886 1.00 86.38 102 LEU A C 1
ATOM 713 O O . LEU A 1 102 ? -2.984 -5.043 -0.540 1.00 86.38 102 LEU A O 1
ATOM 717 N N . ILE A 1 103 ? -1.788 -6.656 -1.556 1.00 87.19 103 ILE A N 1
ATOM 718 C CA . ILE A 1 103 ? -2.932 -7.500 -1.940 1.00 87.19 103 ILE A CA 1
ATOM 719 C C . ILE A 1 103 ? -3.746 -7.906 -0.706 1.00 87.19 103 ILE A C 1
ATOM 721 O O . ILE A 1 103 ? -4.966 -7.755 -0.695 1.00 87.19 103 ILE A O 1
ATOM 725 N N . VAL A 1 104 ? -3.091 -8.353 0.371 1.00 88.06 104 VAL A N 1
ATOM 726 C CA . VAL A 1 104 ? -3.779 -8.729 1.620 1.00 88.06 104 VAL A CA 1
ATOM 727 C C . VAL A 1 104 ? -4.555 -7.546 2.210 1.00 88.06 104 VAL A C 1
ATOM 729 O O . VAL A 1 104 ? -5.706 -7.708 2.628 1.00 88.06 104 VAL A O 1
ATOM 732 N N . VAL A 1 105 ? -3.967 -6.346 2.209 1.00 88.25 105 VAL A N 1
ATOM 733 C CA . VAL A 1 105 ? -4.653 -5.121 2.651 1.00 88.25 105 VAL A CA 1
ATOM 734 C C . VAL A 1 105 ? -5.853 -4.801 1.756 1.00 88.25 105 VAL A C 1
ATOM 736 O O . VAL A 1 105 ? -6.925 -4.488 2.278 1.00 88.25 105 VAL A O 1
ATOM 739 N N . MET A 1 106 ? -5.710 -4.918 0.432 1.00 88.44 106 MET A N 1
ATOM 740 C CA . MET A 1 106 ? -6.796 -4.669 -0.524 1.00 88.44 106 MET A CA 1
ATOM 741 C C . MET A 1 106 ? -7.963 -5.644 -0.322 1.00 88.44 106 MET A C 1
ATOM 743 O O . MET A 1 106 ? -9.115 -5.209 -0.256 1.00 88.44 106 MET A O 1
ATOM 747 N N . LEU A 1 107 ? -7.677 -6.935 -0.114 1.00 88.00 107 LEU A N 1
ATOM 748 C CA . LEU A 1 107 ? -8.686 -7.953 0.202 1.00 88.00 107 LEU A CA 1
ATOM 749 C C . LEU A 1 107 ? -9.412 -7.644 1.519 1.00 88.00 107 LEU A C 1
ATOM 751 O O . LEU A 1 107 ? -10.644 -7.690 1.577 1.00 88.00 107 LEU A O 1
ATOM 755 N N . GLY A 1 108 ? -8.674 -7.262 2.565 1.00 85.19 108 GLY A N 1
ATOM 756 C CA . GLY A 1 108 ? -9.266 -6.819 3.829 1.00 85.19 108 GLY A CA 1
ATOM 757 C C . GLY A 1 108 ? -10.179 -5.602 3.647 1.00 85.19 108 GLY A C 1
ATOM 758 O O . GLY A 1 108 ? -11.303 -5.579 4.156 1.00 85.19 108 GLY A O 1
ATOM 759 N N . ALA A 1 109 ? -9.740 -4.619 2.859 1.00 84.69 109 ALA A N 1
ATOM 760 C CA . ALA A 1 109 ? -10.539 -3.446 2.526 1.00 84.69 109 ALA A CA 1
ATOM 761 C C . ALA A 1 109 ? -11.792 -3.807 1.706 1.00 84.69 109 ALA A C 1
ATOM 763 O O . ALA A 1 109 ? -12.861 -3.251 1.957 1.00 84.69 109 ALA A O 1
ATOM 764 N N . ALA A 1 110 ? -11.715 -4.772 0.786 1.00 84.88 110 ALA A N 1
ATOM 765 C CA . ALA A 1 110 ? -12.870 -5.225 0.013 1.00 84.88 110 ALA A CA 1
ATOM 766 C C . ALA A 1 110 ? -13.946 -5.820 0.934 1.00 84.88 110 ALA A C 1
ATOM 768 O O . ALA A 1 110 ? -15.117 -5.450 0.833 1.00 84.88 110 ALA A O 1
ATOM 769 N N . VAL A 1 111 ? -13.552 -6.654 1.905 1.00 86.00 111 VAL A N 1
ATOM 770 C CA . VAL A 1 111 ? -14.471 -7.199 2.922 1.00 86.00 111 VAL A CA 1
ATOM 771 C C . VAL A 1 111 ? -15.133 -6.081 3.733 1.00 86.00 111 VAL A C 1
ATOM 773 O O . VAL A 1 111 ? -16.339 -6.133 3.983 1.00 86.00 111 VAL A O 1
ATOM 776 N N . VAL A 1 112 ? -14.376 -5.052 4.121 1.00 86.12 112 VAL A N 1
ATOM 777 C CA . VAL A 1 112 ? -14.907 -3.886 4.847 1.00 86.12 112 VAL A CA 1
ATOM 778 C C . VAL A 1 112 ? -15.944 -3.130 4.007 1.00 86.12 112 VAL A C 1
ATOM 780 O O . VAL A 1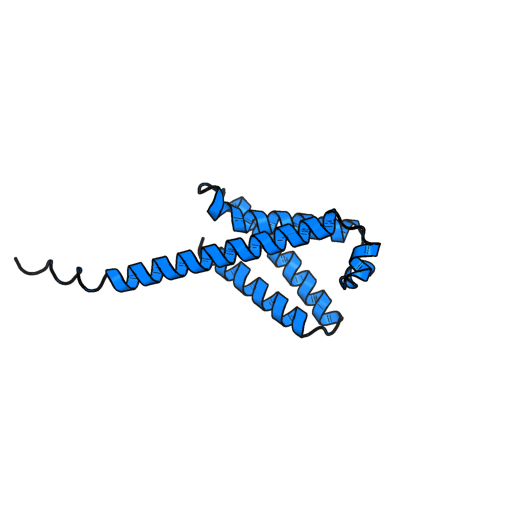 112 ? -17.041 -2.861 4.502 1.00 86.12 112 VAL A O 1
ATOM 783 N N . HIS A 1 113 ? -15.658 -2.840 2.735 1.00 85.50 113 HIS A N 1
ATOM 784 C CA . HIS A 1 113 ? -16.597 -2.138 1.851 1.00 85.50 113 HIS A CA 1
ATOM 785 C C . HIS A 1 113 ? -17.847 -2.969 1.525 1.00 85.50 113 HIS A C 1
ATOM 787 O O . HIS A 1 113 ? -18.948 -2.417 1.460 1.00 85.50 113 HIS A O 1
ATOM 793 N N . VAL A 1 114 ? -17.715 -4.297 1.402 1.00 86.75 114 VAL A N 1
ATOM 794 C CA . VAL A 1 114 ? -18.856 -5.222 1.262 1.00 86.75 114 VAL A CA 1
ATOM 795 C C . VAL A 1 114 ? -19.756 -5.161 2.495 1.00 86.75 114 VAL A C 1
ATOM 797 O O . VAL A 1 114 ? -20.967 -4.980 2.359 1.00 86.75 114 VAL A O 1
ATOM 800 N N . ARG A 1 115 ? -19.185 -5.240 3.705 1.00 86.00 115 ARG A N 1
ATOM 801 C CA . ARG A 1 115 ? -19.951 -5.140 4.965 1.00 86.00 115 ARG A CA 1
ATOM 802 C C . ARG A 1 115 ? -20.700 -3.814 5.087 1.00 86.00 115 ARG A C 1
ATOM 804 O O . ARG A 1 115 ? -21.798 -3.778 5.638 1.00 86.00 115 ARG A O 1
ATOM 811 N N . ARG A 1 116 ? -20.120 -2.743 4.546 1.00 82.06 116 ARG A N 1
ATOM 812 C CA . ARG A 1 116 ? -20.664 -1.378 4.575 1.00 82.06 116 ARG A CA 1
ATOM 813 C C . ARG A 1 116 ? -21.588 -1.046 3.410 1.00 82.06 116 ARG A C 1
ATOM 815 O O . ARG A 1 116 ? -22.187 0.023 3.414 1.00 82.06 116 ARG A O 1
ATOM 822 N N . ARG A 1 117 ? -21.754 -1.971 2.457 1.00 85.00 117 ARG A N 1
ATOM 823 C CA . ARG A 1 117 ? -22.584 -1.805 1.254 1.00 85.00 117 ARG A CA 1
ATOM 824 C C . ARG A 1 117 ? -22.196 -0.559 0.449 1.00 85.00 117 ARG A C 1
ATOM 826 O O . ARG A 1 117 ? -23.058 0.194 0.010 1.00 85.00 117 ARG A O 1
ATOM 833 N N . GLU A 1 118 ? -20.894 -0.362 0.244 1.00 83.06 118 GLU A N 1
ATOM 834 C CA . GLU A 1 118 ? -20.324 0.748 -0.532 1.00 83.06 118 GLU A CA 1
ATOM 835 C C . GLU A 1 118 ? -19.892 0.263 -1.935 1.00 83.06 118 GLU A C 1
ATOM 837 O O . GLU A 1 118 ? -18.700 0.054 -2.172 1.00 83.06 118 GLU A O 1
ATOM 842 N N . PRO A 1 119 ? -20.817 0.059 -2.898 1.00 81.62 119 PRO A N 1
ATOM 843 C CA . PRO A 1 119 ? -20.511 -0.597 -4.175 1.00 81.62 119 PRO A CA 1
ATOM 844 C C . PRO A 1 119 ? -19.440 0.130 -4.994 1.00 81.62 119 PRO A C 1
ATOM 846 O O . PRO A 1 119 ? -18.598 -0.522 -5.604 1.00 81.62 119 PRO A O 1
ATOM 849 N N . GLY A 1 120 ? -19.413 1.466 -4.960 1.00 84.12 120 GLY A N 1
ATOM 850 C CA . GLY A 1 120 ? -18.388 2.247 -5.661 1.00 84.12 120 GLY A CA 1
ATOM 851 C C . GLY A 1 120 ? -16.973 1.974 -5.144 1.00 84.12 120 GLY A C 1
ATOM 852 O O . GLY A 1 120 ? -16.045 1.825 -5.935 1.00 84.12 120 GLY A O 1
ATOM 853 N N . MET A 1 121 ? -16.814 1.826 -3.826 1.00 84.00 121 MET A N 1
ATOM 854 C CA . MET A 1 121 ? -15.515 1.522 -3.221 1.00 84.00 121 MET A CA 1
ATOM 855 C C . MET A 1 121 ? -15.096 0.071 -3.452 1.00 84.00 121 MET A C 1
ATOM 857 O O . MET A 1 121 ? -13.908 -0.198 -3.599 1.00 84.00 121 MET A O 1
ATOM 861 N N . ILE A 1 122 ? -16.057 -0.855 -3.543 1.00 84.81 122 ILE A N 1
ATOM 862 C CA . ILE A 1 122 ? -15.788 -2.246 -3.933 1.00 84.81 122 ILE A CA 1
ATOM 863 C C . ILE A 1 122 ? -15.226 -2.285 -5.357 1.00 84.81 122 ILE A C 1
ATOM 865 O O . ILE A 1 122 ? -14.174 -2.879 -5.573 1.00 84.81 122 ILE A O 1
ATOM 869 N N . VAL A 1 123 ? -15.886 -1.618 -6.312 1.00 87.19 123 VAL A N 1
ATOM 870 C CA . VAL A 1 123 ? -15.440 -1.577 -7.715 1.00 87.19 123 VAL A CA 1
ATOM 871 C C . VAL A 1 123 ? -14.054 -0.946 -7.832 1.00 87.19 123 VAL A C 1
ATOM 873 O O . VAL A 1 123 ? -13.182 -1.520 -8.479 1.00 87.19 123 VAL A O 1
ATOM 876 N N . LEU A 1 124 ? -13.825 0.194 -7.172 1.00 86.81 124 LEU A N 1
ATOM 877 C CA . LEU A 1 124 ? -12.517 0.851 -7.175 1.00 86.81 124 LEU A CA 1
ATOM 878 C C . LEU A 1 124 ? -11.424 -0.051 -6.587 1.00 86.81 124 LEU A C 1
ATOM 880 O O . LEU A 1 124 ? -10.344 -0.153 -7.160 1.00 86.81 124 LEU A O 1
ATOM 884 N N . ASN A 1 125 ? -11.698 -0.715 -5.462 1.00 89.38 125 ASN A N 1
ATOM 885 C CA . ASN A 1 125 ? -10.742 -1.610 -4.817 1.00 89.38 125 ASN A CA 1
ATOM 886 C C . ASN A 1 125 ? -10.396 -2.803 -5.723 1.00 89.38 125 ASN A C 1
ATOM 888 O O . ASN A 1 125 ? -9.220 -3.061 -5.954 1.00 89.38 125 ASN A O 1
ATOM 892 N N . LEU A 1 126 ? -11.397 -3.463 -6.315 1.00 87.62 126 LEU A N 1
ATOM 893 C CA . LEU A 1 126 ? -11.168 -4.571 -7.247 1.00 87.62 126 LEU A CA 1
ATOM 894 C C . LEU A 1 126 ? -10.400 -4.132 -8.500 1.00 87.62 126 LEU A C 1
ATOM 896 O O . LEU A 1 126 ? -9.524 -4.859 -8.962 1.00 87.62 126 LEU A O 1
ATOM 900 N N . ALA A 1 127 ? -10.684 -2.938 -9.028 1.00 88.38 127 ALA A N 1
ATOM 901 C CA . ALA A 1 127 ? -9.941 -2.384 -10.156 1.00 88.38 127 ALA A CA 1
ATOM 902 C C . ALA A 1 127 ? -8.469 -2.132 -9.794 1.00 88.38 127 ALA A C 1
ATOM 904 O O . ALA A 1 127 ? -7.576 -2.505 -10.550 1.00 88.38 127 ALA A O 1
ATOM 905 N N . LEU A 1 128 ? -8.202 -1.545 -8.623 1.00 86.56 128 LEU A N 1
ATOM 906 C CA . LEU A 1 128 ? -6.840 -1.337 -8.130 1.00 86.56 128 LEU A CA 1
ATOM 907 C C . LEU A 1 128 ? -6.115 -2.664 -7.877 1.00 86.56 128 LEU A C 1
ATOM 909 O O . LEU A 1 128 ? -4.949 -2.782 -8.241 1.00 86.56 128 LEU A O 1
ATOM 913 N N . LEU A 1 129 ? -6.801 -3.663 -7.317 1.00 87.69 129 LEU A N 1
ATOM 914 C CA . LEU A 1 129 ? -6.248 -4.997 -7.095 1.00 87.69 129 LEU A CA 1
ATOM 915 C C . LEU A 1 129 ? -5.826 -5.648 -8.418 1.00 87.69 129 LEU A C 1
ATOM 917 O O . LEU A 1 129 ? -4.690 -6.099 -8.536 1.00 87.69 129 LEU A O 1
ATOM 921 N N . ALA A 1 130 ? -6.696 -5.617 -9.431 1.00 87.38 130 ALA A N 1
ATOM 922 C CA . ALA A 1 130 ? -6.386 -6.144 -10.757 1.00 87.38 130 ALA A CA 1
ATOM 923 C C . ALA A 1 130 ? -5.176 -5.434 -11.389 1.00 87.38 130 ALA A C 1
ATOM 925 O O . ALA A 1 130 ? -4.316 -6.079 -11.983 1.00 87.38 130 ALA A O 1
ATOM 926 N N . LEU A 1 131 ? -5.068 -4.111 -11.228 1.00 84.69 131 LEU A N 1
ATOM 927 C CA . LEU A 1 131 ? -3.914 -3.354 -11.721 1.00 84.69 131 LEU A CA 1
ATOM 928 C C . LEU A 1 131 ? -2.617 -3.715 -10.983 1.00 84.69 131 LEU A C 1
ATOM 930 O O . LEU A 1 131 ? -1.564 -3.787 -11.612 1.00 84.69 131 LEU A O 1
ATOM 934 N N . VAL A 1 132 ? -2.679 -3.960 -9.670 1.00 84.75 132 VAL A N 1
ATOM 935 C CA . VAL A 1 132 ? -1.525 -4.422 -8.885 1.00 84.75 132 VAL A CA 1
ATOM 936 C C . VAL A 1 132 ? -1.085 -5.815 -9.338 1.00 84.75 132 VAL A C 1
ATOM 938 O O . VAL A 1 132 ? 0.110 -6.027 -9.523 1.00 84.75 132 VAL A O 1
ATOM 941 N N . GLU A 1 133 ? -2.016 -6.744 -9.562 1.00 83.44 133 GLU A N 1
ATOM 942 C CA . GLU A 1 133 ? -1.710 -8.095 -10.058 1.00 83.44 133 GLU A CA 1
ATOM 943 C C . GLU A 1 133 ? -1.079 -8.069 -11.456 1.00 83.44 133 GLU A C 1
ATOM 945 O O . GLU A 1 133 ? -0.036 -8.692 -11.669 1.00 83.44 133 GLU A O 1
ATOM 950 N N . LEU A 1 134 ? -1.647 -7.290 -12.384 1.00 82.00 134 LEU A N 1
ATOM 951 C CA . LEU A 1 134 ? -1.085 -7.098 -13.726 1.00 82.00 134 LEU A CA 1
ATOM 952 C C . LEU A 1 134 ? 0.337 -6.528 -13.669 1.00 82.00 134 LEU A C 1
ATOM 954 O O . LEU A 1 134 ? 1.221 -6.993 -14.381 1.00 82.00 134 LEU A O 1
ATOM 958 N N . ALA A 1 135 ? 0.575 -5.562 -12.781 1.00 75.69 135 ALA A N 1
ATOM 959 C CA . ALA A 1 135 ? 1.887 -4.957 -12.592 1.00 75.69 135 ALA A CA 1
ATOM 960 C C . ALA A 1 135 ? 2.926 -5.897 -11.953 1.00 75.69 135 ALA A C 1
ATOM 962 O O . ALA A 1 135 ? 4.116 -5.602 -12.023 1.00 75.69 135 ALA A O 1
ATOM 963 N N . ILE A 1 136 ? 2.510 -6.975 -11.279 1.00 73.81 136 ILE A N 1
ATOM 964 C CA . ILE A 1 136 ? 3.422 -8.006 -10.752 1.00 73.81 136 ILE A CA 1
ATOM 965 C C . ILE A 1 136 ? 3.765 -9.016 -11.841 1.00 73.81 136 ILE A C 1
ATOM 967 O O . ILE A 1 136 ? 4.918 -9.417 -11.933 1.00 73.81 136 ILE A O 1
ATOM 971 N N . TRP A 1 137 ? 2.771 -9.433 -12.630 1.00 67.00 137 TRP A N 1
ATOM 972 C CA . TRP A 1 137 ? 2.928 -10.470 -13.653 1.00 67.00 137 TRP A CA 1
ATOM 973 C C . TRP A 1 137 ? 3.954 -10.106 -14.735 1.00 67.00 137 TRP A C 1
ATOM 975 O O . TRP A 1 137 ? 4.602 -10.992 -15.281 1.00 67.00 137 TRP A O 1
ATOM 985 N N . ASP A 1 138 ? 4.105 -8.815 -15.031 1.00 60.53 138 ASP A N 1
ATOM 986 C CA . ASP A 1 138 ? 4.999 -8.313 -16.082 1.00 60.53 138 ASP A CA 1
ATOM 987 C C . ASP A 1 138 ? 6.449 -8.043 -15.609 1.00 60.53 138 ASP A C 1
ATOM 989 O O . ASP A 1 138 ? 7.248 -7.487 -16.357 1.00 60.53 138 ASP A O 1
ATOM 993 N N . ARG A 1 139 ? 6.804 -8.400 -14.362 1.00 59.91 139 ARG A N 1
ATOM 994 C CA . ARG A 1 139 ? 8.153 -8.217 -13.780 1.00 59.91 139 ARG A CA 1
ATOM 995 C C . ARG A 1 139 ? 8.928 -9.522 -13.673 1.00 59.91 139 ARG A C 1
ATOM 997 O O . ARG A 1 139 ? 10.170 -9.452 -13.816 1.00 59.91 139 ARG A O 1
#

Organism: Mycobacterium simiae (NCBI:txid1784)

Radius of gyration: 19.76 Å; chains: 1; bounding box: 44×28×69 Å

pLDDT: mean 77.75, std 12.22, range [44.22, 91.06]

InterPro domains:
  IPR032808 DoxX family [PF13564] (27-132)